Protein AF-M3BSS0-F1 (afdb_monomer)

Radius of gyration: 14.04 Å; Cα contacts (8 Å, |Δi|>4): 44; chains: 1; bounding box: 32×20×36 Å

Mean predicted aligned error: 7.46 Å

Structure (mmCIF, N/CA/C/O backbone):
data_AF-M3BSS0-F1
#
_entry.id   AF-M3BSS0-F1
#
loop_
_atom_site.group_PDB
_atom_site.id
_atom_site.type_symbol
_atom_site.label_atom_id
_atom_site.label_alt_id
_atom_site.label_comp_id
_atom_site.label_asym_id
_atom_site.label_entity_id
_atom_site.label_seq_id
_atom_site.pdbx_PDB_ins_code
_atom_site.Cartn_x
_atom_site.Cartn_y
_atom_site.Cartn_z
_atom_site.occupancy
_atom_site.B_iso_or_equiv
_atom_site.auth_seq_id
_atom_site.auth_comp_id
_atom_site.auth_asym_id
_atom_site.auth_atom_id
_atom_site.pdbx_PDB_model_num
ATOM 1 N N . MET A 1 1 ? -0.169 4.209 -18.739 1.00 64.75 1 MET A N 1
ATOM 2 C CA . MET A 1 1 ? 0.376 3.859 -17.407 1.00 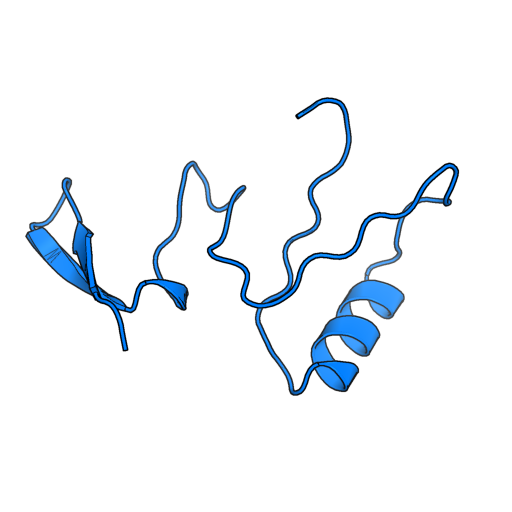64.75 1 MET A CA 1
ATOM 3 C C . MET A 1 1 ? 1.787 4.421 -17.352 1.00 64.75 1 MET A C 1
ATOM 5 O O . MET A 1 1 ? 2.436 4.399 -18.387 1.00 64.75 1 MET A O 1
ATOM 9 N N . ALA A 1 2 ? 2.217 5.019 -16.239 1.00 81.19 2 ALA A N 1
ATOM 10 C CA . ALA A 1 2 ? 3.555 5.612 -16.149 1.00 81.19 2 ALA A CA 1
ATOM 11 C C . ALA A 1 2 ? 4.631 4.523 -15.989 1.00 81.19 2 ALA A C 1
ATOM 13 O O . ALA A 1 2 ? 4.391 3.521 -15.311 1.00 81.19 2 ALA A O 1
ATOM 14 N N . GLU A 1 3 ? 5.800 4.739 -16.587 1.00 86.69 3 GLU A N 1
ATOM 15 C CA . GLU A 1 3 ? 6.951 3.832 -16.538 1.00 86.69 3 GLU A CA 1
ATOM 16 C C . GLU A 1 3 ? 8.138 4.495 -15.837 1.00 86.69 3 GLU A C 1
ATOM 18 O O . GLU A 1 3 ? 8.297 5.717 -15.877 1.00 86.69 3 GLU A O 1
ATOM 23 N N . VAL A 1 4 ? 8.976 3.682 -15.195 1.00 84.75 4 VAL A N 1
ATOM 24 C CA . VAL A 1 4 ? 10.230 4.106 -14.570 1.00 84.75 4 VAL A CA 1
ATOM 25 C C . VAL A 1 4 ? 11.369 3.287 -15.149 1.00 84.75 4 VAL A C 1
ATOM 27 O O . VAL A 1 4 ? 11.301 2.061 -15.203 1.00 84.75 4 VAL A O 1
ATOM 30 N N . VAL A 1 5 ? 12.445 3.969 -15.536 1.00 87.94 5 VAL A N 1
ATOM 31 C CA . VAL A 1 5 ? 13.692 3.311 -15.927 1.00 87.94 5 VAL A CA 1
ATOM 32 C C . VAL A 1 5 ? 14.478 2.983 -14.667 1.00 87.94 5 VAL A C 1
ATOM 34 O O . VAL A 1 5 ? 14.849 3.874 -13.902 1.00 87.94 5 VAL A O 1
ATOM 37 N N . CYS A 1 6 ? 14.741 1.699 -14.445 1.00 82.19 6 CYS A N 1
ATOM 38 C CA . CYS A 1 6 ? 15.563 1.257 -13.330 1.00 82.19 6 CYS A CA 1
ATOM 39 C C . CYS A 1 6 ? 17.007 1.770 -13.498 1.00 82.19 6 CYS A C 1
ATOM 41 O O . CYS A 1 6 ? 17.656 1.414 -14.483 1.00 82.19 6 CYS A O 1
ATOM 43 N N . PRO A 1 7 ? 17.569 2.531 -12.540 1.00 83.00 7 PRO A N 1
ATOM 44 C CA . PRO A 1 7 ? 18.934 3.044 -12.662 1.00 83.00 7 PRO A CA 1
ATOM 45 C C . PRO A 1 7 ? 20.007 1.944 -12.577 1.00 83.00 7 PRO A C 1
ATOM 47 O O . PRO A 1 7 ? 21.134 2.165 -13.005 1.00 83.00 7 PRO A O 1
ATOM 50 N N . ALA A 1 8 ? 19.677 0.762 -12.042 1.00 84.19 8 ALA A N 1
ATOM 51 C CA . ALA A 1 8 ? 20.629 -0.337 -11.874 1.00 84.19 8 ALA A CA 1
ATOM 52 C C . ALA A 1 8 ? 20.764 -1.234 -13.117 1.00 84.19 8 ALA A C 1
ATOM 54 O O . ALA A 1 8 ? 21.840 -1.770 -13.366 1.00 84.19 8 ALA A O 1
ATOM 55 N N . CYS A 1 9 ? 19.689 -1.422 -13.890 1.00 88.25 9 CYS A N 1
ATOM 56 C CA . CYS A 1 9 ? 19.674 -2.344 -15.036 1.00 88.25 9 CYS A CA 1
ATOM 57 C C . CYS A 1 9 ? 19.087 -1.754 -16.327 1.00 88.25 9 CYS A C 1
ATOM 59 O O . CYS A 1 9 ? 18.992 -2.465 -17.322 1.00 88.25 9 CYS A O 1
ATOM 61 N N . ALA A 1 10 ? 18.680 -0.480 -16.318 1.00 89.31 10 ALA A N 1
ATOM 62 C CA . ALA A 1 10 ? 18.053 0.234 -17.435 1.00 89.31 10 ALA A CA 1
ATOM 63 C C . ALA A 1 10 ? 16.741 -0.378 -17.970 1.00 89.31 10 ALA A C 1
ATOM 65 O O . ALA A 1 10 ? 16.232 0.061 -18.999 1.00 89.31 10 ALA A O 1
ATOM 66 N N . ALA A 1 11 ? 16.156 -1.357 -17.273 1.00 87.31 11 ALA A N 1
ATOM 67 C CA . ALA A 1 11 ? 14.855 -1.905 -17.635 1.00 87.31 11 ALA A CA 1
ATOM 68 C C . ALA A 1 11 ? 13.741 -0.872 -17.401 1.00 87.31 11 ALA A C 1
ATOM 70 O O . ALA A 1 11 ? 13.730 -0.197 -16.367 1.00 87.31 11 ALA A O 1
ATOM 71 N N . SER A 1 12 ? 12.795 -0.788 -18.339 1.00 87.81 12 SER A N 1
ATOM 72 C CA . SER A 1 12 ? 11.536 -0.071 -18.131 1.00 87.81 12 SER A CA 1
ATOM 73 C C . SER A 1 12 ? 10.601 -0.956 -17.320 1.00 87.81 12 SER A C 1
ATOM 75 O O . SER A 1 12 ? 10.331 -2.094 -17.707 1.00 87.81 12 SER A O 1
ATOM 77 N N . VAL A 1 13 ? 10.144 -0.456 -16.179 1.00 86.56 13 VAL A N 1
ATOM 78 C CA . VAL A 1 13 ? 9.198 -1.153 -15.308 1.00 86.56 13 VAL A CA 1
ATOM 79 C C . VAL A 1 13 ? 7.982 -0.268 -15.050 1.00 86.56 13 VAL A C 1
ATOM 81 O O . VAL A 1 13 ? 8.133 0.947 -14.864 1.00 86.56 13 VAL A O 1
ATOM 84 N N . PRO A 1 14 ? 6.768 -0.842 -15.010 1.00 84.62 14 PRO A N 1
ATOM 85 C CA . PRO A 1 14 ? 5.577 -0.094 -14.640 1.00 84.62 14 PRO A CA 1
ATOM 86 C C . PRO A 1 14 ? 5.752 0.534 -13.257 1.00 84.62 14 PRO A C 1
ATOM 88 O O . PRO A 1 14 ? 6.157 -0.135 -12.307 1.00 84.62 14 PRO A O 1
ATOM 91 N N . LEU A 1 15 ? 5.407 1.816 -13.122 1.00 81.19 15 LEU A N 1
ATOM 92 C CA . LEU A 1 15 ? 5.541 2.562 -11.866 1.00 81.19 15 LEU A CA 1
ATOM 93 C C . LEU A 1 15 ? 4.914 1.845 -10.641 1.00 81.19 15 LEU A C 1
ATOM 95 O O . LEU A 1 15 ? 5.543 1.858 -9.586 1.00 81.19 15 LEU A O 1
ATOM 99 N N . PRO A 1 16 ? 3.746 1.169 -10.731 1.00 79.81 16 PRO A N 1
ATOM 100 C CA . PRO A 1 16 ? 3.179 0.419 -9.598 1.00 79.81 16 PRO A CA 1
ATOM 101 C C . PRO A 1 16 ? 3.994 -0.818 -9.176 1.00 79.81 16 PRO A C 1
ATOM 103 O O . PRO A 1 16 ? 3.901 -1.279 -8.035 1.00 79.81 16 PRO A O 1
ATOM 106 N N . GLU A 1 17 ? 4.777 -1.371 -10.101 1.00 78.56 17 GLU A N 1
ATOM 107 C CA . GLU A 1 17 ? 5.610 -2.558 -9.887 1.00 78.56 17 GLU A CA 1
ATOM 108 C C . GLU A 1 17 ? 7.033 -2.199 -9.454 1.00 78.56 17 GLU A C 1
ATOM 110 O O . GLU A 1 17 ? 7.764 -3.054 -8.951 1.00 78.56 17 GLU A O 1
ATOM 115 N N . TYR A 1 18 ? 7.421 -0.929 -9.584 1.00 80.88 18 TYR A N 1
ATOM 116 C CA . TYR A 1 18 ? 8.711 -0.456 -9.112 1.00 80.88 18 TYR A CA 1
ATOM 117 C C . TYR A 1 18 ? 8.831 -0.648 -7.589 1.00 80.88 18 TYR A C 1
ATOM 119 O O . TYR A 1 18 ? 7.895 -0.418 -6.814 1.00 80.88 18 TYR A O 1
ATOM 127 N N 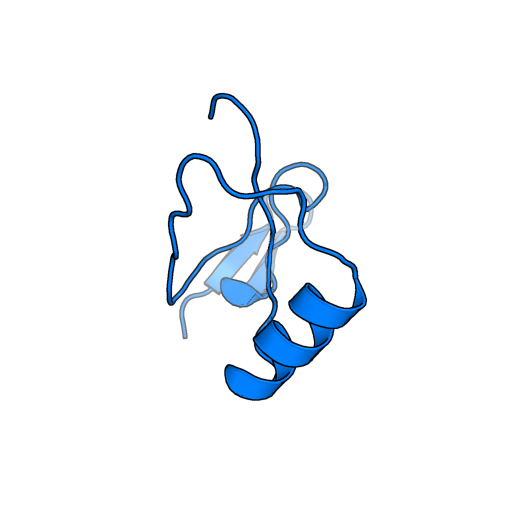. ARG A 1 19 ? 9.998 -1.127 -7.154 1.00 77.06 19 ARG A N 1
ATOM 128 C CA . ARG A 1 19 ? 10.308 -1.444 -5.755 1.00 77.06 19 ARG A CA 1
ATOM 129 C C . ARG A 1 19 ? 11.308 -0.412 -5.235 1.00 77.06 19 ARG A C 1
ATOM 131 O O . ARG A 1 19 ? 12.487 -0.473 -5.572 1.00 77.06 19 ARG A O 1
ATOM 138 N N . TRP A 1 20 ? 10.848 0.560 -4.446 1.00 74.25 20 TRP A N 1
ATOM 139 C CA . TRP A 1 20 ? 11.723 1.560 -3.818 1.00 74.25 20 TRP A CA 1
ATOM 140 C C . TRP A 1 20 ? 12.324 1.014 -2.524 1.00 74.25 20 TRP A C 1
ATOM 142 O O . TRP A 1 20 ? 11.591 0.409 -1.750 1.00 74.25 20 TRP A O 1
ATOM 152 N N . ALA A 1 21 ? 13.616 1.277 -2.282 1.00 66.50 21 ALA A N 1
ATOM 153 C CA . ALA A 1 21 ? 14.315 1.099 -0.997 1.00 66.50 21 ALA A CA 1
ATOM 154 C C . ALA A 1 21 ? 13.838 -0.118 -0.173 1.00 66.50 21 ALA A C 1
ATOM 156 O O . ALA A 1 21 ? 13.042 0.021 0.752 1.00 66.50 21 ALA A O 1
ATOM 157 N N . ASP A 1 22 ? 14.301 -1.311 -0.554 1.00 66.88 22 ASP A N 1
ATOM 158 C CA . ASP A 1 22 ? 13.930 -2.598 0.065 1.00 66.88 22 ASP A CA 1
ATOM 159 C C . ASP A 1 22 ? 12.421 -2.905 0.069 1.00 66.88 22 ASP A C 1
ATOM 161 O O . ASP A 1 22 ? 11.924 -3.689 0.866 1.00 66.88 22 ASP A O 1
ATOM 165 N N . ASP A 1 23 ? 11.672 -2.306 -0.861 1.00 70.12 23 ASP A N 1
ATOM 166 C CA . ASP A 1 23 ? 10.219 -2.457 -0.971 1.00 70.12 23 ASP A CA 1
ATOM 167 C C . ASP A 1 23 ? 9.403 -1.787 0.144 1.00 70.12 23 ASP A C 1
ATOM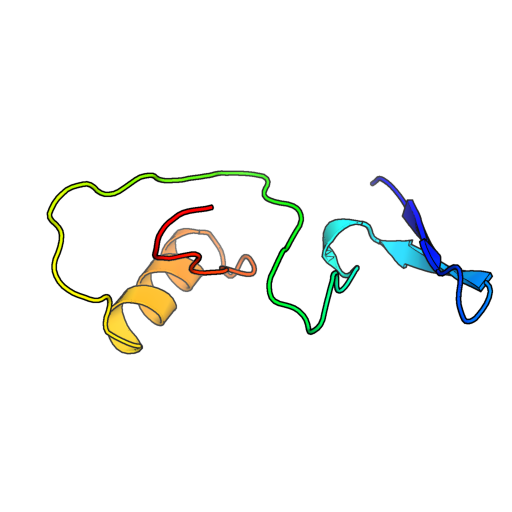 169 O O . ASP A 1 23 ? 8.202 -2.044 0.283 1.00 70.12 23 ASP A O 1
ATOM 173 N N . TYR A 1 24 ? 10.049 -0.912 0.918 1.00 68.00 24 TYR A N 1
ATOM 174 C CA . TYR A 1 24 ? 9.430 -0.206 2.035 1.00 68.00 24 TYR A CA 1
ATOM 175 C C . TYR A 1 24 ? 8.401 0.831 1.568 1.00 68.00 24 TYR A C 1
ATOM 177 O O . TYR A 1 24 ? 7.358 1.015 2.195 1.00 68.00 24 TYR A O 1
ATOM 185 N N . PHE A 1 25 ? 8.661 1.471 0.425 1.00 69.56 25 PHE A N 1
ATOM 186 C CA . PHE A 1 25 ? 7.753 2.429 -0.202 1.00 69.56 25 PHE A CA 1
ATOM 187 C C . PHE A 1 25 ? 7.177 1.876 -1.507 1.00 69.56 25 PHE A C 1
ATOM 189 O O . PHE A 1 25 ? 7.842 1.154 -2.253 1.00 69.56 25 PHE A O 1
ATOM 196 N N . ALA A 1 26 ? 5.937 2.260 -1.804 1.00 76.81 26 ALA A N 1
ATOM 197 C CA . ALA A 1 26 ? 5.272 1.958 -3.064 1.00 76.81 26 ALA A CA 1
ATOM 198 C C . ALA A 1 26 ? 4.522 3.186 -3.583 1.00 76.81 26 ALA A C 1
ATOM 200 O O . ALA A 1 26 ? 4.118 4.059 -2.813 1.00 76.81 26 ALA A O 1
ATOM 201 N N . PHE A 1 27 ? 4.310 3.229 -4.896 1.00 77.00 27 PHE A N 1
ATOM 202 C CA . PHE A 1 27 ? 3.477 4.248 -5.513 1.00 77.00 27 PHE A CA 1
ATOM 203 C C . PHE A 1 27 ? 2.003 3.961 -5.215 1.00 77.00 27 PHE A C 1
ATOM 205 O O . PHE A 1 27 ? 1.440 2.979 -5.701 1.00 77.00 27 PHE A O 1
ATOM 212 N N . ALA A 1 28 ? 1.389 4.807 -4.390 1.00 75.88 28 ALA A N 1
ATOM 213 C CA . ALA A 1 28 ? 0.011 4.637 -3.957 1.00 75.88 28 ALA A CA 1
ATOM 214 C C . ALA A 1 28 ? -0.956 5.418 -4.855 1.00 75.88 28 ALA A C 1
ATOM 216 O O . ALA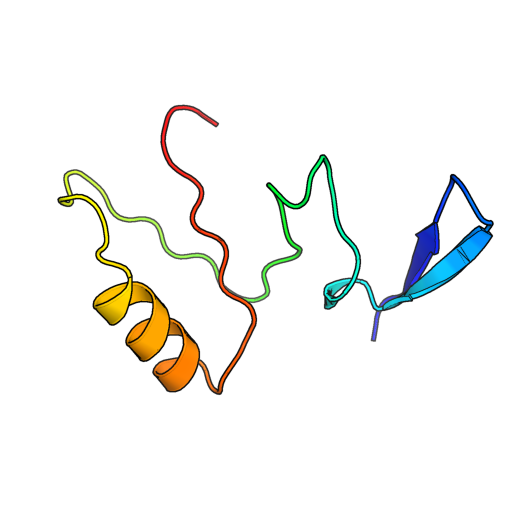 A 1 28 ? -0.748 6.596 -5.138 1.00 75.88 28 ALA A O 1
ATOM 217 N N . HIS A 1 29 ? -2.048 4.766 -5.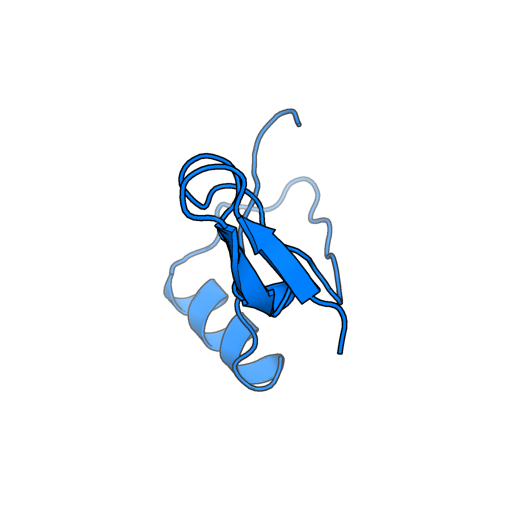257 1.00 75.88 29 HIS A N 1
ATOM 218 C CA . HIS A 1 29 ? -3.209 5.454 -5.828 1.00 75.88 29 HIS A CA 1
ATOM 219 C C . HIS A 1 29 ? -4.133 6.015 -4.733 1.00 75.88 29 HIS A C 1
ATOM 221 O O . HIS A 1 29 ? -4.816 7.011 -4.947 1.00 75.88 29 HIS A O 1
ATOM 227 N N . LEU A 1 30 ? -4.131 5.386 -3.552 1.00 80.69 30 LEU A N 1
ATOM 228 C CA . LEU A 1 30 ? -4.968 5.735 -2.409 1.00 80.69 30 LEU A CA 1
ATOM 229 C C . LEU A 1 30 ? -4.162 5.576 -1.114 1.00 80.69 30 LEU A C 1
ATOM 231 O O . LEU A 1 30 ? -3.489 4.562 -0.928 1.00 80.69 30 LEU A O 1
ATOM 235 N N . GLY A 1 31 ? -4.223 6.580 -0.238 1.00 82.12 31 GLY A N 1
ATOM 236 C CA . GLY A 1 31 ? -3.558 6.583 1.065 1.00 82.12 31 GLY A CA 1
ATOM 237 C C . GLY A 1 31 ? -4.571 6.743 2.193 1.00 82.12 31 GLY A C 1
ATOM 238 O O . GLY A 1 31 ? -5.505 7.534 2.075 1.00 82.12 31 GLY A O 1
ATOM 239 N N . PHE A 1 32 ? -4.376 5.998 3.280 1.00 81.94 32 PHE A N 1
ATOM 240 C CA . PHE A 1 32 ? -5.194 6.083 4.487 1.00 81.94 32 PHE A CA 1
ATOM 241 C C . PHE A 1 32 ? -4.296 6.356 5.685 1.00 81.94 32 PHE A C 1
ATOM 243 O O . PHE A 1 32 ? -3.278 5.686 5.862 1.00 81.94 32 PHE A O 1
ATOM 250 N N . GLU A 1 33 ? -4.692 7.316 6.511 1.00 83.00 33 GLU A N 1
ATOM 251 C CA . GLU A 1 33 ? -4.019 7.626 7.765 1.00 83.00 33 GLU A CA 1
ATOM 252 C C . GLU A 1 33 ? -4.904 7.184 8.930 1.00 83.00 33 GLU A C 1
ATOM 254 O O . GLU A 1 33 ? -6.099 7.483 8.972 1.00 83.00 33 GLU A O 1
ATOM 259 N N . PHE A 1 34 ? -4.312 6.459 9.876 1.00 80.12 34 PHE A N 1
ATOM 260 C CA . PHE A 1 34 ? -4.997 5.957 11.060 1.00 80.12 34 PHE A CA 1
ATOM 261 C C . PHE A 1 34 ? -4.260 6.444 12.306 1.00 80.12 34 PHE A C 1
ATOM 263 O O . PHE A 1 34 ? -3.104 6.086 12.533 1.00 80.12 34 PHE A O 1
ATOM 270 N N . TRP A 1 35 ? -4.929 7.262 13.119 1.00 78.25 35 TRP A N 1
ATOM 271 C CA . TRP A 1 35 ? -4.355 7.842 14.332 1.00 78.25 35 TRP A CA 1
ATOM 272 C C . TRP A 1 35 ? -4.790 7.069 15.580 1.00 78.25 35 TRP A C 1
ATOM 274 O O . TRP A 1 35 ? -5.96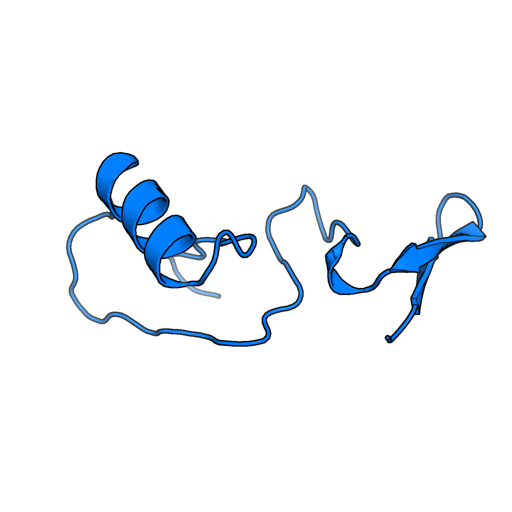7 6.744 15.724 1.00 78.25 35 TRP A O 1
ATOM 284 N N . ASN A 1 36 ? -3.855 6.810 16.502 1.00 80.31 36 ASN A N 1
ATOM 285 C CA . ASN A 1 36 ? -4.098 6.091 17.764 1.00 80.31 36 ASN A CA 1
ATOM 286 C C . ASN A 1 36 ? -4.763 4.707 17.588 1.00 80.31 36 ASN A C 1
ATOM 288 O O . ASN A 1 36 ? -5.569 4.273 18.411 1.00 80.31 36 ASN A O 1
ATOM 292 N N . TRP A 1 37 ? -4.446 4.031 16.483 1.00 80.69 37 TRP A N 1
ATOM 293 C CA . TRP A 1 37 ? -4.989 2.718 16.154 1.00 80.69 37 TRP A CA 1
ATOM 294 C C . TRP A 1 37 ? -4.048 1.608 16.646 1.00 80.69 37 TRP A C 1
ATOM 296 O O . TRP A 1 37 ? -2.828 1.778 16.562 1.00 80.69 37 TRP A O 1
ATOM 306 N N . PRO A 1 38 ? -4.568 0.465 17.134 1.00 81.38 38 PRO A N 1
ATOM 307 C CA . PRO A 1 38 ? -3.746 -0.716 17.379 1.00 81.38 38 PRO A CA 1
ATOM 308 C C . PRO A 1 38 ? -3.056 -1.207 16.101 1.00 81.38 38 PRO A C 1
ATOM 310 O O . PRO A 1 38 ? -3.482 -0.902 14.985 1.00 81.38 38 PRO A O 1
ATOM 313 N N . GLU A 1 39 ? -1.999 -2.001 16.271 1.00 82.25 39 GLU A N 1
ATOM 314 C CA . GLU A 1 39 ? -1.303 -2.608 15.141 1.00 82.25 39 GLU A CA 1
ATOM 315 C C . GLU A 1 39 ? -2.245 -3.439 14.266 1.00 82.25 39 GLU A C 1
ATOM 317 O O . GLU A 1 39 ? -3.080 -4.203 14.756 1.00 82.25 39 GLU A O 1
ATOM 322 N N . PHE A 1 40 ? -2.093 -3.294 12.950 1.00 84.69 40 PHE A N 1
ATOM 323 C CA . PHE A 1 40 ? -2.871 -4.070 11.997 1.00 84.69 40 PHE A CA 1
ATOM 324 C C . PHE A 1 40 ? -2.425 -5.529 12.009 1.00 84.69 40 PHE A C 1
ATOM 326 O O . PHE A 1 40 ? -1.238 -5.826 11.873 1.00 84.69 40 PHE A O 1
ATOM 333 N N . THR A 1 41 ? -3.393 -6.435 12.115 1.00 86.94 41 THR A N 1
ATOM 334 C CA . THR A 1 41 ? -3.162 -7.866 11.930 1.00 86.94 41 THR A CA 1
ATOM 335 C C . THR A 1 41 ? -2.997 -8.192 10.446 1.00 86.94 41 THR A C 1
ATOM 337 O O . THR A 1 41 ? -3.523 -7.495 9.573 1.00 86.94 41 THR A O 1
ATOM 340 N N . GLU A 1 42 ? -2.305 -9.288 10.138 1.00 85.19 42 GLU A N 1
ATOM 341 C CA . GLU A 1 42 ? -2.158 -9.775 8.758 1.00 85.19 42 GLU A CA 1
ATOM 342 C C . GLU A 1 42 ? -3.518 -10.085 8.109 1.00 85.19 42 GLU A C 1
ATOM 344 O O . GLU A 1 42 ? -3.724 -9.817 6.924 1.00 85.19 42 GLU A O 1
ATOM 349 N N . GLU A 1 43 ? -4.483 -10.573 8.897 1.00 88.88 43 GLU A N 1
ATOM 350 C CA . GLU A 1 43 ? -5.858 -10.804 8.440 1.00 88.88 43 GLU A CA 1
ATOM 351 C C . GLU A 1 43 ? -6.537 -9.498 8.007 1.00 88.88 43 GLU A C 1
ATOM 353 O O . GLU A 1 43 ? -7.170 -9.452 6.949 1.00 88.88 43 GLU A O 1
ATOM 358 N N . PHE A 1 44 ? -6.384 -8.424 8.792 1.00 88.44 44 PHE A N 1
ATOM 359 C CA . PHE A 1 44 ? -6.936 -7.120 8.436 1.00 88.44 44 PHE A CA 1
ATOM 360 C C . PHE A 1 44 ? -6.333 -6.616 7.126 1.00 88.44 44 PHE A C 1
ATOM 362 O O . PHE A 1 44 ? -7.076 -6.240 6.226 1.00 88.44 44 PHE A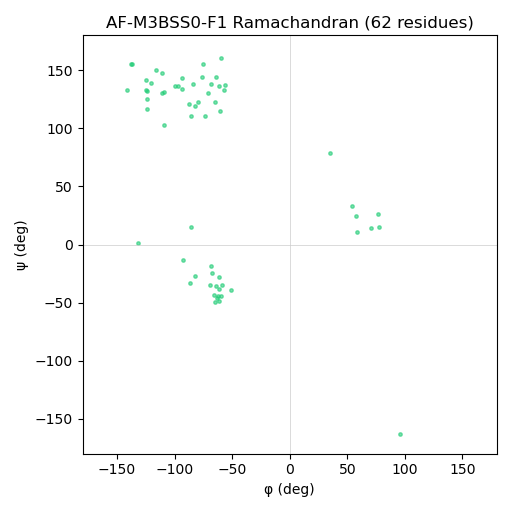 O 1
ATOM 369 N N . LEU A 1 45 ? -5.004 -6.661 6.989 1.00 86.44 45 LEU A N 1
ATOM 370 C CA . LEU A 1 45 ? -4.318 -6.214 5.774 1.00 86.44 45 LEU A CA 1
ATOM 371 C C . LEU A 1 45 ? -4.738 -7.027 4.543 1.00 86.44 45 LEU A C 1
ATOM 373 O O . LEU A 1 45 ? -4.925 -6.457 3.469 1.00 86.44 45 LEU A O 1
ATOM 377 N N . THR A 1 46 ? -4.946 -8.335 4.704 1.00 87.75 46 THR A N 1
ATOM 378 C CA . THR A 1 46 ? -5.409 -9.219 3.625 1.00 87.75 46 THR A CA 1
ATOM 379 C C . THR A 1 46 ? -6.820 -8.848 3.172 1.00 87.75 46 THR A C 1
ATOM 381 O O . THR A 1 46 ? -7.047 -8.632 1.983 1.00 87.75 46 THR A O 1
ATOM 384 N N . ARG A 1 47 ? -7.765 -8.692 4.111 1.00 89.31 47 ARG A N 1
ATOM 385 C CA . ARG A 1 47 ? -9.138 -8.259 3.791 1.00 89.31 47 ARG A CA 1
ATOM 386 C C . ARG A 1 47 ? -9.182 -6.847 3.220 1.00 89.31 47 ARG A C 1
ATOM 388 O O . ARG A 1 47 ? -9.988 -6.564 2.344 1.00 89.31 47 ARG A O 1
ATOM 395 N N . PHE A 1 48 ? -8.320 -5.963 3.708 1.00 87.75 48 PHE A N 1
ATOM 396 C CA . PHE A 1 48 ? -8.212 -4.597 3.217 1.00 87.75 48 PHE A CA 1
ATOM 397 C C . PHE A 1 48 ? -7.718 -4.563 1.767 1.00 87.75 48 PHE A C 1
ATOM 399 O O . PHE A 1 48 ? -8.288 -3.864 0.936 1.00 87.75 48 PHE A O 1
ATOM 406 N N . SER A 1 49 ? -6.707 -5.372 1.442 1.00 85.75 49 SER A N 1
ATOM 407 C CA . SER A 1 49 ? -6.232 -5.565 0.070 1.00 85.75 49 SER A CA 1
ATOM 408 C C . SER A 1 49 ? -7.331 -6.119 -0.843 1.00 85.75 49 SER A C 1
ATOM 410 O O . SER A 1 49 ? -7.494 -5.630 -1.958 1.00 85.75 49 SER A O 1
ATOM 412 N N . ASP A 1 50 ? -8.098 -7.111 -0.382 1.00 88.38 50 ASP A N 1
ATOM 413 C CA . ASP A 1 50 ? -9.217 -7.698 -1.133 1.00 88.38 50 ASP A CA 1
ATOM 414 C C . ASP A 1 50 ? -10.336 -6.677 -1.401 1.00 88.38 50 ASP A C 1
ATOM 416 O O . ASP A 1 50 ? -10.758 -6.500 -2.543 1.00 88.38 50 ASP A O 1
ATOM 420 N N . ALA A 1 51 ? -10.726 -5.905 -0.381 1.00 87.50 51 ALA A N 1
ATOM 421 C CA . ALA A 1 51 ? -11.719 -4.837 -0.505 1.00 87.50 51 ALA A CA 1
ATOM 422 C C . ALA A 1 51 ? -11.289 -3.726 -1.479 1.00 87.50 51 ALA A C 1
ATOM 424 O O . ALA A 1 51 ? -12.133 -3.078 -2.098 1.00 87.50 51 ALA A O 1
ATOM 425 N N . LEU A 1 52 ? -9.980 -3.519 -1.641 1.00 86.25 52 LEU A N 1
ATOM 426 C CA . LEU A 1 52 ? -9.403 -2.620 -2.638 1.00 86.25 52 LEU A CA 1
ATOM 427 C C . LEU A 1 52 ? -9.214 -3.291 -4.010 1.00 86.25 52 LEU A C 1
ATOM 429 O O . LEU A 1 52 ? -8.492 -2.761 -4.842 1.00 86.25 52 LEU A O 1
ATOM 433 N N . GLY A 1 53 ? -9.822 -4.448 -4.278 1.00 85.06 53 GLY A N 1
ATOM 434 C CA . GLY A 1 53 ? -9.728 -5.129 -5.573 1.00 85.06 53 GLY A CA 1
ATOM 435 C C . GLY A 1 53 ? -8.401 -5.857 -5.801 1.00 85.06 53 GLY A C 1
ATOM 436 O O . GLY A 1 53 ? -7.973 -6.021 -6.942 1.00 85.06 53 GLY A O 1
ATOM 437 N N . GLY A 1 54 ? -7.721 -6.270 -4.727 1.00 78.56 54 GLY A N 1
ATOM 438 C CA . GLY A 1 54 ? -6.442 -6.980 -4.796 1.00 78.56 54 GLY A CA 1
ATOM 439 C C . GLY A 1 54 ? -5.242 -6.073 -5.079 1.00 78.56 54 GLY A C 1
ATOM 440 O O . GLY A 1 54 ? -4.172 -6.558 -5.449 1.00 78.56 54 GLY A O 1
ATOM 441 N N . HIS A 1 55 ? -5.395 -4.756 -4.922 1.00 79.31 55 HIS A N 1
ATOM 442 C CA . HIS A 1 55 ? -4.283 -3.827 -5.074 1.00 79.31 55 HIS A CA 1
ATOM 443 C C . HIS A 1 55 ? -3.207 -4.053 -4.013 1.00 79.31 55 HIS A C 1
ATOM 445 O O . HIS A 1 55 ? -3.478 -4.337 -2.850 1.00 79.31 55 HIS A O 1
ATOM 451 N N . ARG A 1 56 ? -1.952 -3.861 -4.418 1.00 77.50 56 ARG A N 1
ATOM 452 C CA . ARG A 1 56 ? -0.792 -3.954 -3.536 1.00 77.50 56 ARG A CA 1
ATOM 453 C C . ARG A 1 56 ? -0.894 -2.925 -2.403 1.00 77.50 56 ARG A C 1
ATOM 455 O O . ARG A 1 56 ? -0.791 -1.726 -2.645 1.00 77.50 56 ARG A O 1
ATOM 462 N N . VAL A 1 57 ? -1.022 -3.400 -1.166 1.00 81.56 57 VAL A N 1
ATOM 463 C CA . VAL A 1 57 ? -1.038 -2.564 0.047 1.00 81.56 57 VAL A CA 1
ATOM 464 C C . VAL A 1 57 ? 0.359 -2.520 0.677 1.00 81.56 57 VAL A C 1
ATOM 466 O O . VAL A 1 57 ? 1.039 -3.545 0.785 1.00 81.56 57 VAL A O 1
ATOM 469 N N . ARG A 1 58 ? 0.812 -1.338 1.110 1.00 81.81 58 ARG A N 1
AT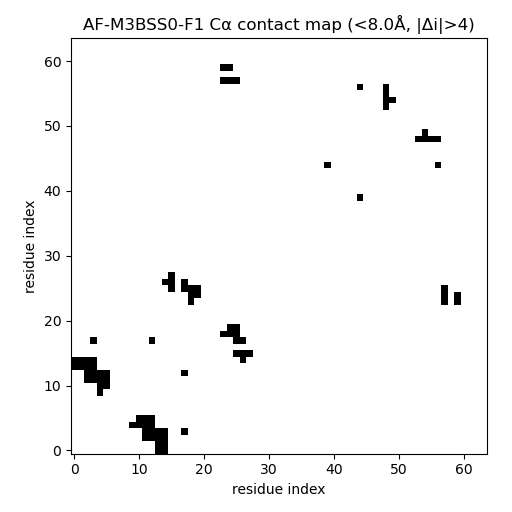OM 470 C CA . ARG A 1 58 ? 2.012 -1.172 1.946 1.00 81.81 58 ARG A CA 1
ATOM 471 C C . ARG A 1 58 ? 1.643 -0.427 3.223 1.00 81.81 58 ARG A C 1
ATOM 473 O O . ARG A 1 58 ? 1.067 0.654 3.164 1.00 81.81 58 ARG A O 1
ATOM 480 N N . ARG A 1 59 ? 1.966 -1.028 4.372 1.00 77.44 59 ARG A N 1
ATOM 481 C CA . ARG A 1 59 ? 1.845 -0.396 5.689 1.00 77.44 59 ARG A CA 1
ATOM 482 C C . ARG A 1 59 ? 3.143 0.350 5.959 1.00 77.44 59 ARG A C 1
ATOM 484 O O . ARG A 1 59 ? 4.194 -0.276 6.034 1.00 77.44 59 ARG A O 1
ATOM 491 N N . VAL A 1 60 ? 3.046 1.656 6.162 1.00 76.06 60 VAL A N 1
ATOM 492 C CA . VAL A 1 60 ? 4.138 2.450 6.726 1.00 76.06 60 VAL A CA 1
ATOM 493 C C . VAL A 1 60 ? 3.698 2.897 8.112 1.00 76.06 60 VAL A C 1
ATOM 495 O O . VAL A 1 60 ? 2.564 3.337 8.290 1.00 76.06 60 VAL A O 1
ATOM 498 N N . TRP A 1 61 ? 4.551 2.702 9.113 1.00 69.56 61 TRP A N 1
ATOM 499 C CA . TRP A 1 61 ? 4.258 3.051 10.501 1.00 69.56 61 TRP A CA 1
ATOM 500 C C . TRP A 1 61 ? 5.488 3.695 11.145 1.00 69.56 61 TRP A C 1
ATOM 502 O O . TRP A 1 61 ? 6.614 3.467 10.703 1.00 69.56 61 TRP A O 1
ATOM 512 N N . GLY A 1 62 ? 5.269 4.502 12.183 1.00 67.12 62 GLY A N 1
ATOM 513 C CA . GLY A 1 62 ? 6.322 5.281 12.837 1.00 67.12 62 GLY A CA 1
AT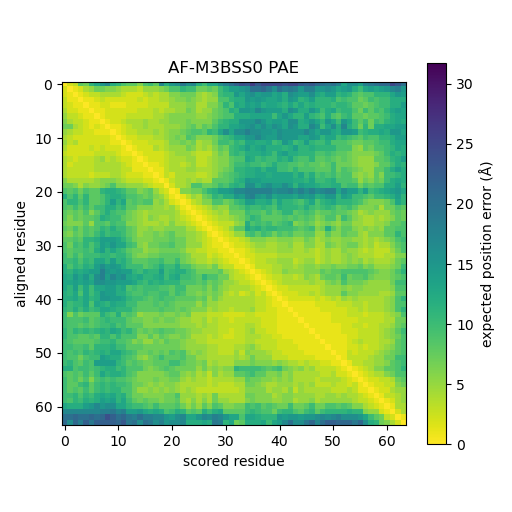OM 514 C C . GLY A 1 62 ? 6.414 6.716 12.311 1.00 67.12 62 GLY A C 1
ATOM 515 O O . GLY A 1 62 ? 5.470 7.233 11.716 1.00 67.12 62 GLY A O 1
ATOM 516 N N . LYS A 1 63 ? 7.540 7.384 12.581 1.00 54.25 63 LYS A N 1
ATOM 517 C CA . LYS A 1 63 ? 7.802 8.744 12.095 1.00 54.25 63 LYS A CA 1
ATOM 518 C C . LYS A 1 63 ? 8.412 8.640 10.693 1.00 54.25 63 LYS A C 1
ATOM 520 O O . LYS A 1 63 ? 9.521 8.126 10.569 1.00 54.25 63 LYS A O 1
ATOM 525 N N . LEU A 1 64 ? 7.642 9.049 9.683 1.00 55.44 64 LEU A N 1
ATOM 526 C CA . LEU A 1 64 ? 8.093 9.208 8.295 1.00 55.44 64 LEU A CA 1
ATOM 527 C C . LEU A 1 64 ? 9.210 10.253 8.192 1.00 55.44 64 LEU A C 1
ATOM 529 O O . LEU A 1 64 ? 9.129 11.269 8.926 1.00 55.44 64 LEU A O 1
#

pLDDT: mean 80.07, std 7.76, range [54.25, 89.31]

Solvent-accessible surface area (backbone atoms only — not comparable to full-atom values): 4492 Å² total; per-residue (Å²): 134,64,71,38,68,39,90,88,75,67,47,78,38,51,42,76,73,46,70,40,80,95,59,65,48,70,69,72,96,75,88,86,88,79,80,96,62,79,85,82,49,72,69,54,54,50,53,52,22,50,76,59,75,62,46,92,80,78,87,81,83,82,89,129

Sequence (64 aa):
MAEVVCPACAASVPLPEYRWADDYFAFAHLGFEFWNWPEFTEEFLTRFSDALGGHRVRRVWGKL

Secondary structure (DSSP, 8-state):
--EEE-TTT--EEETTT--BGGGTB---SS----SSPPPPPHHHHHHHHHHTTS-------S--

Nearest PDB structures (foldseek):
  3b08-assembly1_B  TM=2.952E-01  e=3.826E+00  Mus musculus

Foldseek 3Di:
DDWDQDPVPRDTDDQQPDQPDNNQDGDDPDDDDDPPDPDDDPVNVVVVCVVVVNRDDHDDDDDD

Organism: NCBI:txid1284664